Protein AF-A0A4Y2GUG0-F1 (afdb_monomer_lite)

Foldseek 3Di:
DDPPLQAPPAVVCPVCVVVQDPDAALVSVVCCVVPVVCVVCVPPDPVSLLRHAAEDEADHNCQDPSNQVVCCVRNNQRYDYDPGNHD

Sequence (87 aa):
MGAIDEVRYCQRLCDWSYLLPKRLNGQCYLILLEQVLPELLQDVPIAIRKRMWFQNDGAPAHFSNDVSNFLNSTFGPQWIGRGGPVP

InterPro domains:
  IPR036397 Ribonuclease H superfamily [G3DSA:3.30.420.10] (5-80)

pLDDT: mean 76.47, std 16.77, range [36.97, 92.81]

Radius of gyration: 12.91 Å; chains: 1; bounding box: 29×22×37 Å

Secondary structure (DSSP, 8-state):
--TTSSSTTGGGGGGGGGTS-SS--HHHHHHIIIIIHHHHTTTS-HHHHTTPPEE--S-GGGG-HHHHHHHHHHHTT-EESTTSSB-

Organism: Araneus ventricosus (NCBI:txid182803)

Structure (mmCIF, N/CA/C/O backbone):
data_AF-A0A4Y2GUG0-F1
#
_entry.id   AF-A0A4Y2GUG0-F1
#
loop_
_atom_site.group_PDB
_atom_site.id
_atom_site.type_symbol
_atom_site.label_atom_id
_atom_site.label_alt_id
_atom_site.label_comp_id
_atom_site.label_asym_id
_atom_site.label_entity_id
_atom_site.label_seq_id
_atom_site.pdbx_PDB_ins_code
_atom_site.Cartn_x
_atom_site.Cartn_y
_atom_site.Cartn_z
_atom_site.occupancy
_atom_site.B_iso_or_equiv
_atom_site.auth_seq_id
_atom_site.auth_comp_id
_atom_site.auth_asym_id
_atom_site.auth_atom_id
_atom_site.pdbx_PDB_model_num
ATOM 1 N N . MET A 1 1 ? -16.277 -13.804 18.176 1.00 41.16 1 MET A N 1
ATOM 2 C CA . MET A 1 1 ? -15.612 -12.520 17.878 1.00 41.16 1 MET A CA 1
ATOM 3 C C . MET A 1 1 ? -14.129 -12.682 18.156 1.00 41.16 1 MET A C 1
ATOM 5 O O . MET A 1 1 ? -13.684 -12.386 19.255 1.00 41.16 1 MET A O 1
ATOM 9 N N . GLY A 1 2 ? -13.406 -13.322 17.240 1.00 36.97 2 GLY A N 1
ATOM 10 C CA . GLY A 1 2 ? -12.017 -13.727 17.461 1.00 36.97 2 GLY A CA 1
ATOM 11 C C . GLY A 1 2 ? -11.052 -12.790 16.749 1.00 36.97 2 GLY A C 1
ATOM 12 O O . GLY A 1 2 ? -11.396 -12.239 15.711 1.00 36.97 2 GLY A O 1
ATOM 13 N N . ALA A 1 3 ? -9.840 -12.670 17.288 1.00 42.59 3 ALA A N 1
ATOM 14 C CA . ALA A 1 3 ? -8.681 -11.923 16.787 1.00 42.59 3 ALA A CA 1
ATOM 15 C C . ALA A 1 3 ? -8.139 -12.394 15.409 1.00 42.59 3 ALA A C 1
ATOM 17 O O . ALA A 1 3 ? -6.949 -12.312 15.129 1.00 42.59 3 ALA A O 1
ATOM 18 N N . ILE A 1 4 ? -9.012 -12.923 14.552 1.00 41.50 4 ILE A N 1
ATOM 19 C CA . ILE A 1 4 ? -8.728 -13.428 13.205 1.00 41.50 4 ILE A CA 1
ATOM 20 C C . ILE A 1 4 ? -9.234 -12.485 12.102 1.00 41.50 4 ILE A C 1
ATOM 22 O O . ILE A 1 4 ? -8.968 -12.741 10.928 1.00 41.50 4 ILE A O 1
ATOM 26 N N . ASP A 1 5 ? -9.893 -11.383 12.478 1.00 43.53 5 ASP A N 1
ATOM 27 C CA . 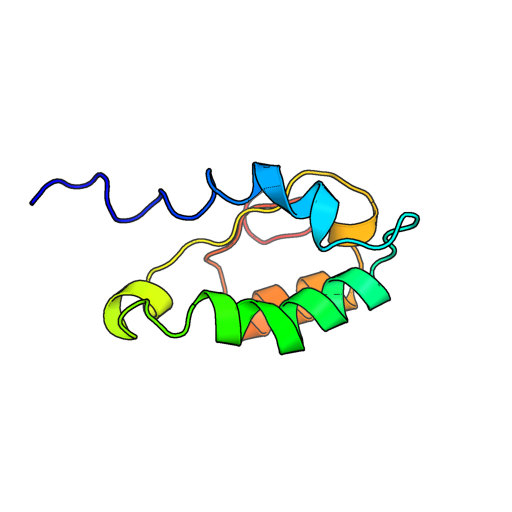ASP A 1 5 ? -10.481 -10.405 11.552 1.00 43.53 5 ASP A CA 1
ATOM 28 C C . ASP A 1 5 ? -9.554 -9.205 11.242 1.00 43.53 5 ASP A C 1
ATOM 30 O O . ASP A 1 5 ? -9.870 -8.401 10.371 1.00 43.53 5 ASP A O 1
ATOM 34 N N . GLU A 1 6 ? -8.389 -9.079 11.898 1.00 48.94 6 GLU A N 1
ATOM 35 C CA . GLU A 1 6 ? -7.500 -7.903 11.750 1.00 48.94 6 GLU A CA 1
ATOM 36 C C . GLU A 1 6 ? -6.394 -8.059 10.685 1.00 48.94 6 GLU A C 1
ATOM 38 O O . GLU A 1 6 ? -5.830 -7.065 10.236 1.00 48.94 6 GLU A O 1
ATOM 43 N N . VAL A 1 7 ? -6.103 -9.284 10.227 1.00 45.03 7 VAL A N 1
ATOM 44 C CA . VAL A 1 7 ? -4.987 -9.566 9.288 1.00 45.03 7 VAL A CA 1
ATOM 45 C C . VAL A 1 7 ? -5.469 -10.118 7.935 1.00 45.03 7 VAL A C 1
ATOM 47 O O . VAL A 1 7 ? -4.711 -10.217 6.972 1.00 45.03 7 VAL A O 1
ATOM 50 N N . ARG A 1 8 ? -6.747 -10.497 7.805 1.00 49.34 8 ARG A N 1
ATOM 51 C CA . ARG A 1 8 ? -7.160 -11.471 6.778 1.00 49.34 8 ARG A CA 1
ATOM 52 C C . ARG A 1 8 ? -7.902 -10.915 5.558 1.00 49.34 8 ARG A C 1
ATOM 54 O O . ARG A 1 8 ? -8.597 -11.677 4.891 1.00 49.34 8 ARG A O 1
ATOM 61 N N . TYR A 1 9 ? -7.725 -9.646 5.191 1.00 51.16 9 TYR A N 1
ATOM 62 C CA . TYR A 1 9 ? -8.136 -9.216 3.841 1.00 51.16 9 TYR A CA 1
ATOM 63 C C . TYR A 1 9 ? -7.049 -9.468 2.779 1.00 51.16 9 TYR A C 1
ATOM 65 O O . TYR A 1 9 ? -7.357 -9.570 1.595 1.00 51.16 9 TYR A O 1
ATOM 73 N N . CYS A 1 10 ? -5.798 -9.712 3.197 1.00 49.50 10 CYS A N 1
ATOM 74 C CA . CYS A 1 10 ? -4.670 -9.927 2.284 1.00 49.50 10 CYS A CA 1
ATOM 75 C C . CYS A 1 10 ? -4.648 -11.308 1.586 1.00 49.50 10 CYS A C 1
ATOM 77 O O . CYS A 1 10 ? -3.966 -11.482 0.582 1.00 49.50 10 CYS A O 1
ATOM 79 N N . GLN A 1 11 ? -5.409 -12.305 2.056 1.00 40.81 11 GLN A N 1
ATOM 80 C CA . GLN A 1 11 ? -5.438 -13.642 1.428 1.00 40.81 11 GLN A CA 1
ATOM 81 C C . GLN A 1 11 ? -6.476 -13.795 0.304 1.00 40.81 11 GLN A C 1
ATOM 83 O O . GLN A 1 11 ? -6.419 -14.774 -0.433 1.00 40.81 11 GLN A O 1
ATOM 88 N N . ARG A 1 12 ? -7.392 -12.832 0.114 1.00 43.25 12 ARG A N 1
ATOM 89 C CA . ARG A 1 12 ? -8.251 -12.768 -1.090 1.00 43.25 12 ARG A CA 1
ATOM 90 C C . ARG A 1 12 ? -7.640 -11.934 -2.218 1.00 43.25 12 ARG A C 1
ATOM 92 O O . ARG A 1 12 ? -8.303 -11.699 -3.220 1.00 43.25 12 ARG A O 1
ATOM 99 N N . LEU A 1 13 ? -6.380 -11.517 -2.078 1.00 49.50 13 LEU A N 1
ATOM 100 C CA . LEU A 1 13 ? -5.652 -10.794 -3.121 1.00 49.50 13 LEU A CA 1
ATOM 101 C C . LEU A 1 13 ? -5.018 -11.726 -4.170 1.00 49.50 13 LEU A C 1
ATOM 103 O O . LEU A 1 13 ? -4.566 -11.264 -5.209 1.00 49.50 13 LEU A O 1
ATOM 107 N N . CYS A 1 14 ? -5.018 -13.046 -3.955 1.00 43.66 14 CYS A N 1
ATOM 108 C CA . CYS A 1 14 ? -4.441 -14.005 -4.905 1.00 43.66 14 CYS A CA 1
ATOM 109 C C . CYS A 1 14 ? -5.235 -14.151 -6.222 1.00 43.66 14 CYS A C 1
ATOM 111 O O . CYS A 1 14 ? -4.709 -14.731 -7.167 1.00 43.66 14 CYS A O 1
ATOM 113 N N . ASP A 1 15 ? -6.451 -13.596 -6.316 1.00 43.47 15 ASP A N 1
ATOM 114 C CA . ASP A 1 15 ? -7.269 -13.604 -7.545 1.00 43.47 15 ASP A CA 1
ATOM 115 C C . ASP A 1 15 ? -7.096 -12.329 -8.407 1.00 43.47 15 ASP A C 1
ATOM 117 O O . ASP A 1 15 ? -7.748 -12.158 -9.437 1.00 43.47 15 ASP A O 1
ATOM 121 N N . TRP A 1 16 ? -6.159 -11.437 -8.042 1.00 55.16 16 TRP A N 1
ATOM 122 C CA . TRP A 1 16 ? -5.839 -10.197 -8.781 1.00 55.16 16 TRP A CA 1
ATOM 123 C C . TRP A 1 16 ? -5.358 -10.419 -10.219 1.00 55.16 16 TRP A C 1
ATOM 125 O O . TRP A 1 16 ? -5.292 -9.471 -11.002 1.00 55.16 16 TRP A O 1
ATOM 135 N N . SER A 1 17 ? -5.048 -11.662 -10.589 1.00 51.62 17 SER A N 1
ATOM 136 C CA . SER A 1 17 ? -4.614 -12.023 -11.941 1.00 51.62 17 SER A CA 1
ATOM 137 C C . SER A 1 17 ? -5.637 -11.628 -13.018 1.00 51.62 17 SER A C 1
ATOM 139 O O . SER A 1 17 ? -5.242 -11.403 -14.158 1.00 51.62 17 SER A O 1
ATOM 141 N N . TYR A 1 18 ? -6.925 -11.487 -12.669 1.00 50.38 18 TYR A N 1
ATOM 142 C CA . TYR A 1 18 ? -7.977 -11.042 -13.594 1.00 50.38 18 TYR A CA 1
ATOM 143 C C . TYR A 1 18 ? -8.137 -9.514 -13.693 1.00 50.38 18 TYR A C 1
ATOM 145 O O . TYR A 1 18 ? -8.660 -9.031 -14.695 1.00 50.38 18 TYR A O 1
ATOM 153 N N . LEU A 1 19 ? -7.693 -8.751 -12.686 1.00 58.62 19 LEU A N 1
ATOM 154 C CA . LEU A 1 19 ? -7.800 -7.282 -12.654 1.00 58.62 19 LEU A CA 1
ATOM 155 C C . LEU A 1 19 ? -6.552 -6.581 -13.202 1.00 58.62 19 LEU A C 1
ATOM 157 O O . LEU A 1 19 ? -6.610 -5.415 -13.592 1.00 58.62 19 LEU A O 1
ATOM 161 N N . LEU A 1 20 ? -5.413 -7.273 -13.224 1.00 66.25 20 LEU A N 1
ATOM 162 C CA . LEU A 1 20 ? -4.140 -6.685 -13.615 1.00 66.25 20 LEU A CA 1
ATOM 163 C C . LEU A 1 20 ? -3.904 -6.811 -15.129 1.00 66.25 20 LEU A C 1
ATOM 165 O O . LEU A 1 20 ? -4.145 -7.866 -15.720 1.00 66.25 20 LEU A O 1
ATOM 169 N N . PRO A 1 21 ? -3.369 -5.767 -15.787 1.00 66.62 21 PRO A N 1
ATOM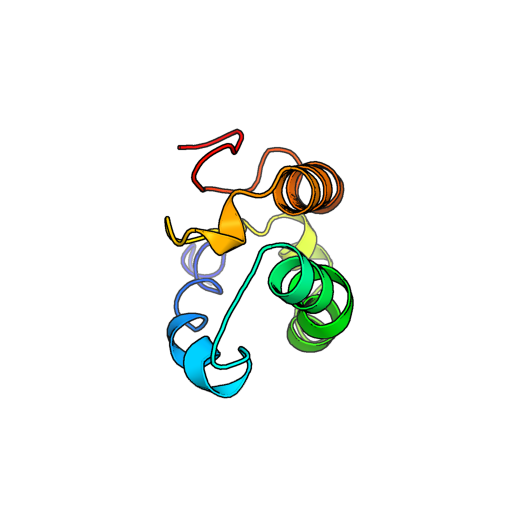 170 C CA . PRO A 1 21 ? -2.938 -5.882 -17.171 1.00 66.62 21 PRO A CA 1
ATOM 171 C C . PRO A 1 21 ? -1.827 -6.932 -1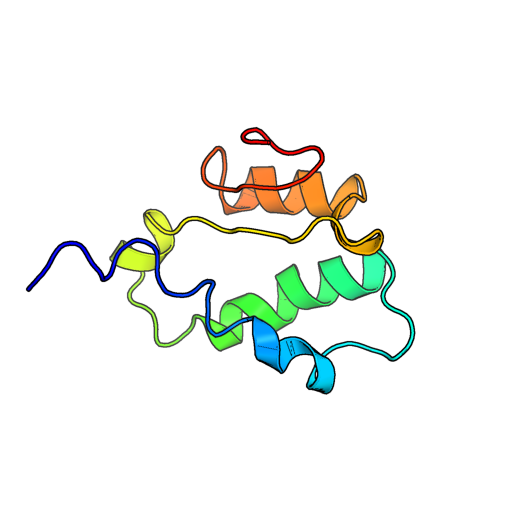7.301 1.00 66.62 21 PRO A C 1
ATOM 173 O O . PRO A 1 21 ? -0.969 -7.069 -16.429 1.00 66.62 21 PRO A O 1
ATOM 176 N N . LYS A 1 22 ? -1.770 -7.607 -18.459 1.00 67.25 22 LYS A N 1
ATOM 177 C CA . LYS A 1 22 ? -0.763 -8.642 -18.790 1.00 67.25 22 LYS A CA 1
ATOM 178 C C . LYS A 1 22 ? 0.691 -8.189 -18.573 1.00 67.25 22 LYS A C 1
ATOM 180 O O . LYS A 1 22 ? 1.588 -9.017 -18.441 1.00 67.25 22 LYS A O 1
ATOM 185 N N . ARG A 1 23 ? 0.937 -6.876 -18.571 1.00 72.56 23 ARG A N 1
ATOM 186 C CA . ARG A 1 23 ? 2.200 -6.260 -18.160 1.00 72.56 23 ARG A CA 1
ATOM 187 C C . ARG A 1 23 ? 1.919 -5.236 -17.073 1.00 72.56 23 ARG A C 1
ATOM 189 O O . ARG A 1 23 ? 1.548 -4.104 -17.371 1.00 72.56 23 ARG A O 1
ATOM 196 N N . LEU A 1 24 ? 2.114 -5.648 -15.829 1.00 78.75 24 LEU A N 1
ATOM 197 C CA . LEU A 1 24 ? 2.024 -4.753 -14.691 1.00 78.75 24 LEU A CA 1
ATOM 198 C C . LEU A 1 24 ? 3.326 -3.954 -14.561 1.00 78.75 24 LEU A C 1
ATOM 200 O O . LEU A 1 24 ? 4.413 -4.523 -14.477 1.00 78.75 24 LEU A O 1
ATOM 204 N N . ASN A 1 25 ? 3.209 -2.631 -14.552 1.00 84.38 25 ASN A N 1
ATOM 205 C CA . ASN A 1 25 ? 4.276 -1.714 -14.162 1.00 84.38 25 ASN A CA 1
ATOM 206 C C . ASN A 1 25 ? 3.802 -0.882 -12.961 1.00 84.38 25 ASN A C 1
ATOM 208 O O . ASN A 1 25 ? 2.618 -0.913 -12.618 1.00 84.38 25 ASN A O 1
ATOM 212 N N . GLY A 1 26 ? 4.714 -0.140 -12.331 1.00 85.12 26 GLY A N 1
ATOM 213 C CA . GLY A 1 26 ? 4.386 0.641 -11.134 1.00 85.12 26 GLY A CA 1
ATOM 214 C C . GLY A 1 26 ? 3.266 1.661 -11.340 1.00 85.12 26 GLY A C 1
ATOM 215 O O . GLY A 1 26 ? 2.450 1.839 -10.447 1.00 85.12 26 GLY A O 1
ATOM 216 N N . GLN A 1 27 ? 3.151 2.260 -12.530 1.00 87.56 27 GLN A N 1
ATOM 217 C CA . GLN A 1 27 ? 2.083 3.219 -12.825 1.00 87.56 27 GLN A CA 1
ATOM 218 C C . GLN A 1 27 ? 0.710 2.544 -12.898 1.00 87.56 27 GLN A C 1
ATOM 220 O O . GLN A 1 27 ? -0.256 3.033 -12.320 1.00 87.56 27 GLN A O 1
ATOM 225 N N . CYS A 1 28 ? 0.611 1.409 -13.596 1.00 85.38 28 CYS A N 1
ATOM 226 C CA . CYS A 1 28 ? -0.627 0.634 -13.652 1.00 85.38 28 CYS A CA 1
ATOM 227 C C . CYS A 1 28 ? -1.025 0.130 -12.262 1.00 85.38 28 CYS A C 1
ATOM 229 O O . CYS A 1 28 ? -2.208 0.109 -11.934 1.00 85.38 28 CYS A O 1
ATOM 231 N N . TYR A 1 29 ? -0.039 -0.250 -11.446 1.00 87.38 29 TYR A N 1
ATOM 232 C CA . TYR A 1 29 ? -0.286 -0.658 -10.072 1.00 87.38 29 TYR A CA 1
ATOM 233 C C . TYR A 1 29 ? -0.792 0.503 -9.210 1.00 87.38 29 TYR A C 1
ATOM 235 O O . TYR A 1 29 ? -1.778 0.345 -8.500 1.00 87.38 29 TYR A O 1
ATOM 243 N N . LEU A 1 30 ? -0.193 1.689 -9.337 1.00 89.75 30 LEU A N 1
ATOM 244 C CA . LEU A 1 30 ? -0.640 2.884 -8.625 1.00 89.75 30 LEU A CA 1
ATOM 245 C C . LEU A 1 30 ? -2.087 3.258 -8.971 1.00 89.75 30 LEU A C 1
ATOM 247 O O . LEU A 1 30 ? -2.881 3.490 -8.068 1.00 89.75 30 LEU A O 1
ATOM 251 N N . ILE A 1 31 ? -2.458 3.233 -10.256 1.00 89.06 31 ILE A N 1
ATOM 252 C CA . ILE A 1 31 ? -3.843 3.489 -10.690 1.00 89.06 31 ILE A CA 1
ATOM 253 C C . ILE A 1 31 ? -4.810 2.507 -10.021 1.00 89.06 31 ILE A C 1
ATOM 255 O O . ILE A 1 31 ? -5.879 2.906 -9.564 1.00 89.06 31 ILE A O 1
ATOM 259 N N . LEU A 1 32 ? -4.433 1.229 -9.921 1.00 86.19 32 LEU A N 1
ATOM 260 C CA . LEU A 1 32 ? -5.245 0.237 -9.224 1.00 86.19 32 LEU A CA 1
ATOM 261 C C . LEU A 1 32 ? -5.410 0.582 -7.736 1.00 86.19 32 LEU A C 1
ATOM 263 O O . LEU A 1 32 ? -6.520 0.491 -7.211 1.00 86.19 32 LEU A O 1
ATOM 267 N N . LEU A 1 33 ? -4.333 0.990 -7.062 1.00 89.06 33 LEU A N 1
ATOM 268 C CA . LEU A 1 33 ? -4.372 1.372 -5.649 1.00 89.06 33 LEU A CA 1
ATOM 269 C C . LEU A 1 33 ? -5.208 2.635 -5.400 1.00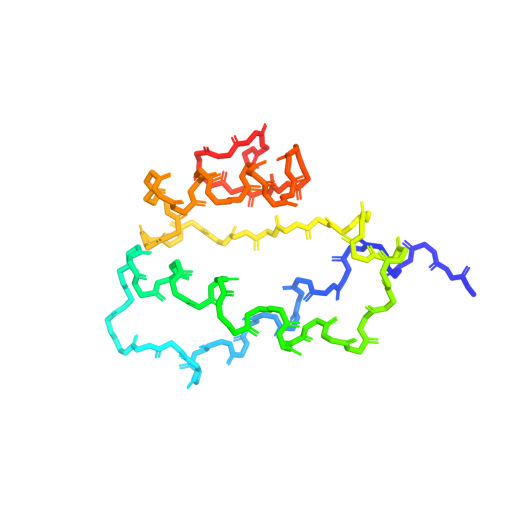 89.06 33 LEU A C 1
ATOM 271 O O . LEU A 1 33 ? -5.914 2.713 -4.400 1.00 89.06 33 LEU A O 1
ATOM 275 N N . GLU A 1 34 ? -5.145 3.613 -6.299 1.00 90.50 34 GLU A N 1
ATOM 276 C CA . GLU A 1 34 ? -5.846 4.889 -6.146 1.00 90.50 34 GLU A CA 1
ATOM 277 C C . GLU A 1 34 ? -7.326 4.801 -6.519 1.00 90.50 34 GLU A C 1
ATOM 279 O O . GLU A 1 34 ? -8.159 5.429 -5.867 1.00 90.50 34 GLU A O 1
ATOM 284 N N . GLN A 1 35 ? -7.660 4.044 -7.567 1.00 87.69 35 GLN A N 1
ATOM 285 C CA . GLN A 1 35 ? -8.993 4.089 -8.176 1.00 87.69 35 GLN A CA 1
ATOM 286 C C . GLN A 1 35 ? -9.836 2.860 -7.851 1.00 87.69 35 GLN A C 1
ATOM 288 O O . GLN A 1 35 ? -11.030 2.989 -7.617 1.00 87.69 35 GLN A O 1
ATOM 293 N N . VAL A 1 36 ? -9.229 1.673 -7.792 1.00 85.94 36 VAL A N 1
ATOM 294 C CA . VAL A 1 36 ? -9.976 0.410 -7.657 1.00 85.94 36 VAL A CA 1
ATOM 295 C C . VAL A 1 36 ? -10.018 -0.060 -6.205 1.00 85.94 36 VAL A C 1
ATOM 297 O O . VAL A 1 36 ? -11.053 -0.516 -5.720 1.00 85.94 36 VAL A O 1
ATOM 300 N N . LEU A 1 37 ? -8.911 0.070 -5.468 1.00 86.56 37 LEU A N 1
ATOM 301 C CA . LEU A 1 37 ? -8.844 -0.365 -4.071 1.00 86.56 37 LEU A CA 1
ATOM 302 C C . LEU A 1 37 ? -9.906 0.299 -3.166 1.00 86.56 37 LEU A C 1
ATOM 304 O O . LEU A 1 37 ? -10.484 -0.418 -2.346 1.00 86.56 37 LEU A O 1
ATOM 308 N N . PRO A 1 38 ? -10.230 1.605 -3.286 1.00 86.81 38 PRO A N 1
ATOM 309 C CA . PRO A 1 38 ? -11.288 2.209 -2.474 1.00 86.81 38 PRO A CA 1
ATOM 310 C C . PRO A 1 38 ? -12.667 1.583 -2.707 1.00 86.81 38 PRO A C 1
ATOM 312 O O . PRO A 1 38 ? -13.412 1.405 -1.742 1.00 86.81 38 PRO A O 1
ATOM 315 N N . GLU A 1 39 ? -12.984 1.216 -3.952 1.00 86.50 39 GLU A N 1
ATOM 316 C CA . GLU A 1 39 ? -14.240 0.550 -4.319 1.00 86.50 39 GLU A CA 1
ATOM 317 C C . GLU A 1 39 ? -14.303 -0.858 -3.720 1.00 86.50 39 GLU A C 1
ATOM 319 O O . GLU A 1 39 ? -15.302 -1.238 -3.114 1.00 86.50 39 GLU A O 1
ATOM 324 N N . LEU A 1 40 ? -13.201 -1.610 -3.784 1.00 83.31 40 LEU A N 1
ATOM 325 C CA . LEU A 1 40 ? -13.111 -2.953 -3.196 1.00 83.31 40 LEU A CA 1
ATOM 326 C C . LEU A 1 40 ? -13.250 -2.956 -1.669 1.00 83.31 40 LEU A C 1
ATOM 328 O O . LEU A 1 40 ? -13.638 -3.964 -1.077 1.00 83.31 40 LEU A O 1
ATOM 332 N N . LEU A 1 41 ? -12.928 -1.835 -1.024 1.00 84.12 41 LEU A N 1
ATOM 333 C CA . LEU A 1 41 ? -13.025 -1.665 0.421 1.00 84.12 41 LEU A CA 1
ATOM 334 C C . LEU A 1 41 ? -14.284 -0.896 0.854 1.00 84.12 41 LEU A C 1
ATOM 336 O O . LEU A 1 41 ? -14.395 -0.553 2.035 1.00 84.12 41 LEU A O 1
ATOM 340 N N . GLN A 1 42 ? -15.224 -0.613 -0.057 1.00 87.06 42 GLN A N 1
ATOM 341 C CA . GLN A 1 42 ? -16.410 0.198 0.247 1.00 87.06 42 GLN A CA 1
ATOM 342 C C . GLN A 1 42 ? -17.275 -0.421 1.355 1.00 87.06 42 GLN A C 1
ATOM 344 O O . GLN A 1 42 ? -17.730 0.291 2.251 1.00 87.06 42 GLN A O 1
ATOM 349 N N . ASP A 1 43 ? -17.404 -1.750 1.346 1.00 86.19 43 ASP A N 1
ATOM 350 C CA . ASP A 1 43 ? -18.207 -2.511 2.308 1.00 86.19 43 ASP A CA 1
ATOM 351 C C . ASP A 1 43 ? -17.457 -2.784 3.620 1.00 86.19 43 ASP A C 1
ATOM 353 O O . ASP A 1 43 ? -18.026 -3.307 4.579 1.00 86.19 43 ASP A O 1
ATOM 357 N N . VAL A 1 44 ? -16.173 -2.410 3.697 1.00 82.00 44 VAL A N 1
ATOM 358 C CA . VAL A 1 44 ? -15.373 -2.543 4.915 1.00 82.00 44 VAL A CA 1
ATOM 359 C C . VAL A 1 44 ? -15.613 -1.319 5.810 1.00 82.00 44 VAL A C 1
ATOM 361 O O . VAL A 1 44 ? -15.310 -0.180 5.416 1.00 82.00 44 VAL A O 1
ATOM 364 N N . PRO A 1 45 ? -16.098 -1.512 7.055 1.00 88.88 45 PRO A N 1
ATOM 365 C CA . PRO A 1 45 ? -16.291 -0.422 8.002 1.00 88.88 45 PRO A CA 1
ATOM 366 C C . PRO A 1 45 ? -15.037 0.443 8.162 1.00 88.88 45 PRO A C 1
ATOM 368 O O . PRO A 1 45 ? -13.922 -0.062 8.299 1.00 88.88 45 PRO A O 1
ATOM 371 N N . ILE A 1 46 ? -15.217 1.765 8.216 1.00 86.00 46 ILE A N 1
ATOM 372 C CA . ILE A 1 46 ? -14.109 2.735 8.316 1.00 86.00 46 ILE A CA 1
ATOM 373 C C . ILE A 1 46 ? -13.206 2.444 9.524 1.00 86.00 46 ILE A C 1
ATOM 375 O O . ILE A 1 46 ? -11.987 2.581 9.436 1.00 86.00 46 ILE A O 1
ATOM 379 N N . ALA A 1 47 ? -13.789 2.023 10.650 1.00 87.62 47 ALA A N 1
ATOM 380 C CA . ALA A 1 47 ? -13.033 1.675 11.852 1.00 87.62 47 ALA A CA 1
ATOM 381 C C . ALA A 1 47 ? -12.054 0.509 11.627 1.00 87.62 47 ALA A C 1
ATOM 383 O O . ALA A 1 47 ? -10.982 0.507 12.228 1.00 87.62 47 ALA A O 1
ATOM 384 N N . ILE A 1 48 ? -12.405 -0.436 10.748 1.00 84.38 48 ILE A N 1
ATOM 385 C CA . ILE A 1 48 ? -11.548 -1.561 10.358 1.00 84.38 48 ILE A CA 1
ATOM 386 C C . ILE A 1 48 ? -10.494 -1.080 9.358 1.00 84.38 48 ILE A C 1
ATOM 388 O O . ILE A 1 48 ? -9.311 -1.328 9.567 1.00 84.38 48 ILE A O 1
ATOM 392 N N . ARG A 1 49 ? -10.885 -0.301 8.338 1.00 84.25 49 ARG A N 1
ATOM 393 C CA . ARG A 1 49 ? -9.945 0.258 7.345 1.00 84.25 49 ARG A CA 1
ATOM 394 C C . ARG A 1 49 ? -8.801 1.050 7.981 1.00 84.25 49 ARG A C 1
ATOM 396 O O . ARG A 1 49 ? -7.665 0.923 7.553 1.00 84.25 49 ARG A O 1
ATOM 403 N N . LYS A 1 50 ? -9.086 1.820 9.037 1.00 84.44 50 LYS A N 1
ATOM 404 C CA . LYS A 1 50 ? -8.084 2.613 9.778 1.00 84.44 50 LYS A CA 1
ATOM 405 C C . LYS A 1 50 ? -7.061 1.789 10.572 1.00 84.44 50 LYS A C 1
ATOM 407 O O . LYS A 1 50 ? -6.106 2.366 11.080 1.00 84.44 50 LYS A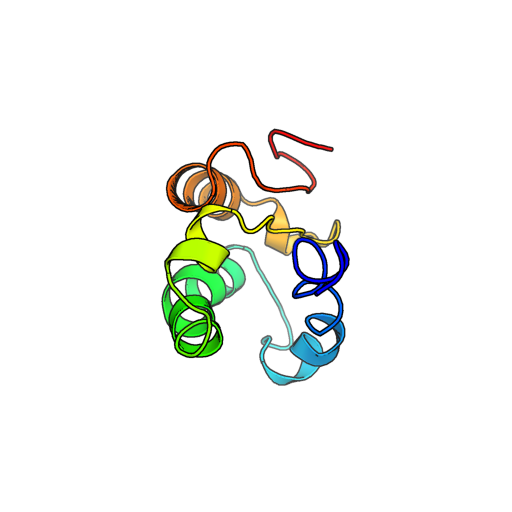 O 1
ATOM 412 N N . ARG A 1 51 ? -7.298 0.490 10.762 1.00 85.19 51 ARG A N 1
ATOM 413 C CA . ARG A 1 51 ? -6.406 -0.430 11.492 1.00 85.19 51 ARG A CA 1
ATOM 414 C C . ARG A 1 51 ? -5.846 -1.525 10.586 1.00 85.19 51 ARG A C 1
ATOM 416 O O . ARG A 1 51 ? -5.202 -2.451 11.069 1.00 85.19 51 ARG A O 1
ATOM 423 N N . MET A 1 52 ? -6.171 -1.461 9.299 1.00 84.25 52 MET A N 1
ATOM 424 C CA . MET A 1 52 ? -5.855 -2.501 8.341 1.00 84.25 52 MET A CA 1
ATOM 425 C C . MET A 1 52 ? -4.390 -2.411 7.932 1.00 84.25 52 MET A C 1
ATOM 427 O O . MET A 1 52 ? -3.879 -1.329 7.659 1.00 84.25 52 MET A O 1
ATOM 431 N N . TRP A 1 53 ? -3.756 -3.573 7.822 1.00 86.62 53 TRP A N 1
ATOM 432 C CA . TRP A 1 53 ? -2.428 -3.699 7.245 1.00 86.62 53 TRP A CA 1
ATOM 433 C C . TRP A 1 53 ? -2.515 -4.024 5.759 1.00 86.62 53 TRP A C 1
ATOM 435 O O . TRP A 1 53 ? -3.286 -4.897 5.352 1.00 86.62 53 TRP A O 1
ATOM 445 N N . PHE A 1 54 ? -1.705 -3.341 4.956 1.00 86.12 54 PHE A N 1
ATOM 446 C CA . PHE A 1 54 ? -1.571 -3.620 3.530 1.00 86.12 54 PHE A CA 1
ATOM 447 C C . PHE A 1 54 ? -0.304 -4.441 3.271 1.00 86.12 54 PHE A C 1
ATOM 449 O O . PHE A 1 54 ? 0.766 -4.074 3.738 1.00 86.12 54 PHE A O 1
ATOM 456 N N . GLN A 1 55 ? -0.378 -5.551 2.542 1.00 85.19 55 GLN A N 1
ATOM 457 C CA . GLN A 1 55 ? 0.802 -6.372 2.258 1.00 85.19 55 GLN A CA 1
ATOM 458 C C . GLN A 1 55 ? 0.922 -6.621 0.755 1.00 85.19 55 GLN A C 1
ATOM 460 O O . GLN A 1 55 ? 0.004 -7.137 0.123 1.00 85.19 55 GLN A O 1
ATOM 465 N N . ASN A 1 56 ? 2.080 -6.257 0.203 1.00 80.56 56 ASN A N 1
ATOM 466 C CA . ASN A 1 56 ? 2.462 -6.533 -1.177 1.00 80.56 56 ASN A CA 1
ATOM 467 C C . ASN A 1 56 ? 3.376 -7.754 -1.247 1.00 80.56 56 ASN A C 1
ATOM 469 O O . ASN A 1 56 ? 4.158 -8.014 -0.331 1.00 80.56 56 ASN A O 1
ATOM 473 N N . ASP A 1 57 ? 3.338 -8.464 -2.372 1.00 75.81 57 ASP A N 1
ATOM 474 C CA . ASP A 1 57 ? 4.413 -9.389 -2.716 1.00 75.81 57 ASP A CA 1
ATOM 475 C C . ASP A 1 57 ? 5.633 -8.627 -3.281 1.00 75.81 57 ASP A C 1
ATOM 477 O O . ASP A 1 57 ? 5.598 -7.419 -3.533 1.00 75.81 57 ASP A O 1
ATOM 481 N N . GLY A 1 58 ? 6.744 -9.332 -3.485 1.00 73.12 58 GLY A N 1
ATOM 482 C CA . GLY A 1 58 ? 7.981 -8.745 -4.006 1.00 73.12 58 GLY A CA 1
ATOM 483 C C . GLY A 1 58 ? 7.986 -8.448 -5.513 1.00 73.12 58 GLY A C 1
ATOM 484 O O . GLY A 1 58 ? 9.077 -8.269 -6.065 1.00 73.12 58 GLY A O 1
ATOM 485 N N . ALA A 1 59 ? 6.835 -8.451 -6.202 1.00 82.06 59 ALA A N 1
ATOM 486 C CA . ALA A 1 59 ? 6.781 -8.272 -7.649 1.00 82.06 59 ALA A CA 1
ATOM 487 C C . ALA A 1 59 ? 7.306 -6.893 -8.084 1.00 82.06 59 ALA A C 1
ATOM 489 O O . ALA A 1 59 ? 7.113 -5.895 -7.381 1.00 82.06 59 ALA A O 1
ATOM 490 N N . PRO A 1 60 ? 7.933 -6.784 -9.274 1.00 80.50 60 PRO A N 1
ATOM 491 C CA . PRO A 1 60 ? 8.618 -5.552 -9.621 1.00 80.50 60 PRO A CA 1
ATOM 492 C C . PRO A 1 60 ? 7.774 -4.282 -9.719 1.00 80.50 60 PRO A C 1
ATOM 494 O O . PRO A 1 60 ? 8.266 -3.180 -9.499 1.00 80.50 60 PRO A O 1
ATOM 497 N N . ALA A 1 61 ? 6.492 -4.424 -10.036 1.00 81.19 61 ALA A N 1
ATOM 498 C CA . ALA A 1 61 ? 5.588 -3.288 -10.113 1.00 81.19 61 ALA A CA 1
ATOM 499 C C . ALA A 1 61 ? 5.274 -2.666 -8.744 1.00 81.19 61 ALA A C 1
ATOM 501 O O . ALA A 1 61 ? 4.903 -1.500 -8.685 1.00 81.19 61 ALA A O 1
ATOM 502 N N . HIS A 1 62 ? 5.434 -3.416 -7.652 1.00 83.44 62 HIS A N 1
ATOM 503 C CA . HIS A 1 62 ? 5.041 -2.969 -6.317 1.00 83.44 62 HIS A CA 1
ATOM 504 C C . HIS A 1 62 ? 6.104 -2.100 -5.632 1.00 83.44 62 HIS A C 1
ATOM 506 O O . HIS A 1 62 ? 5.816 -1.509 -4.598 1.00 83.44 62 HIS A O 1
ATOM 512 N N . PHE A 1 63 ? 7.319 -2.008 -6.190 1.00 79.50 63 PHE A N 1
ATOM 513 C CA . PHE A 1 63 ? 8.439 -1.293 -5.565 1.00 79.50 63 PHE A CA 1
ATOM 514 C C . PHE A 1 63 ? 8.717 0.103 -6.141 1.00 79.50 63 PHE A C 1
ATOM 516 O O . PHE A 1 63 ? 9.739 0.700 -5.800 1.00 79.50 63 PHE A O 1
ATOM 523 N N . SER A 1 64 ? 7.875 0.636 -7.035 1.00 87.94 64 SER A N 1
ATOM 524 C CA . SER A 1 64 ? 8.117 1.983 -7.569 1.00 87.94 64 SER A CA 1
ATOM 525 C C . SER A 1 64 ? 8.004 3.047 -6.472 1.00 87.94 64 SER A C 1
ATOM 527 O O . SER A 1 64 ? 7.243 2.901 -5.516 1.00 87.94 64 SER A O 1
ATOM 529 N N . ASN A 1 65 ? 8.748 4.148 -6.625 1.00 90.31 65 ASN A N 1
ATOM 530 C CA . ASN A 1 65 ? 8.727 5.246 -5.655 1.00 90.31 65 ASN A CA 1
ATOM 531 C C . ASN A 1 65 ? 7.315 5.808 -5.455 1.00 90.31 65 ASN A C 1
ATOM 533 O O . ASN A 1 65 ? 6.923 6.075 -4.324 1.00 90.31 65 ASN A O 1
ATOM 537 N N . ASP A 1 66 ? 6.542 5.943 -6.534 1.00 91.12 66 ASP A N 1
ATOM 538 C CA . ASP A 1 66 ? 5.186 6.491 -6.463 1.00 91.12 66 ASP A CA 1
ATOM 539 C C . ASP A 1 66 ? 4.237 5.566 -5.691 1.00 91.12 66 ASP A C 1
ATOM 541 O O . ASP A 1 66 ? 3.449 6.035 -4.874 1.00 91.12 66 ASP A O 1
ATOM 545 N N . VAL A 1 67 ? 4.378 4.246 -5.864 1.00 89.81 67 VAL A N 1
ATOM 546 C CA . VAL A 1 67 ? 3.622 3.247 -5.095 1.00 89.81 67 VAL A CA 1
ATOM 547 C C . VAL A 1 67 ? 3.997 3.326 -3.617 1.00 89.81 67 VAL A C 1
ATOM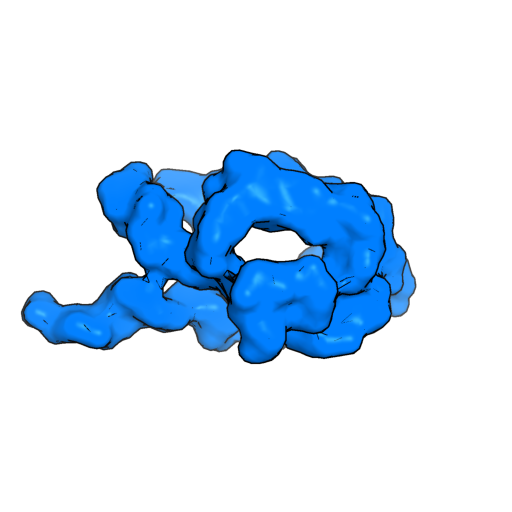 549 O O . VAL A 1 67 ? 3.113 3.422 -2.769 1.00 89.81 67 VAL A O 1
ATOM 552 N N . SER A 1 68 ? 5.289 3.361 -3.288 1.00 90.69 68 SER A N 1
ATOM 553 C CA . SER A 1 68 ? 5.745 3.494 -1.899 1.00 90.69 68 SER A CA 1
ATOM 554 C C . SER A 1 68 ? 5.263 4.797 -1.251 1.00 90.69 68 SER A C 1
ATOM 556 O O . SER A 1 68 ? 4.813 4.786 -0.105 1.00 90.69 68 SER A O 1
ATOM 558 N N . ASN A 1 69 ? 5.300 5.917 -1.978 1.00 92.81 69 ASN A N 1
ATOM 559 C CA . ASN A 1 69 ? 4.798 7.208 -1.504 1.00 92.81 69 ASN A CA 1
ATOM 560 C C . ASN A 1 69 ? 3.293 7.161 -1.228 1.00 92.81 69 ASN A C 1
ATOM 562 O O . ASN A 1 69 ? 2.847 7.620 -0.174 1.00 92.81 69 ASN A O 1
ATOM 566 N N . PHE A 1 70 ? 2.520 6.560 -2.133 1.00 92.38 70 PHE A N 1
ATOM 567 C CA . PHE A 1 70 ? 1.089 6.361 -1.943 1.00 92.38 70 PHE A CA 1
ATOM 568 C C . PHE A 1 70 ? 0.795 5.509 -0.703 1.00 92.38 70 PHE A C 1
ATOM 570 O O . PHE A 1 70 ? -0.044 5.881 0.119 1.00 92.38 70 PHE A O 1
ATOM 577 N N . LEU A 1 71 ? 1.503 4.389 -0.530 1.00 91.06 71 LEU A N 1
ATOM 578 C CA . LEU A 1 71 ? 1.296 3.488 0.605 1.00 91.06 71 LEU A CA 1
ATOM 579 C C . LEU A 1 71 ? 1.667 4.152 1.933 1.00 91.06 71 LEU A C 1
ATOM 581 O O . LEU A 1 71 ? 0.907 4.053 2.894 1.00 91.06 71 LEU A O 1
ATOM 585 N N . ASN A 1 72 ? 2.763 4.910 1.971 1.00 91.75 72 ASN A N 1
ATOM 586 C CA . ASN A 1 72 ? 3.132 5.715 3.135 1.00 91.75 72 ASN A CA 1
ATOM 587 C C . ASN A 1 72 ? 2.078 6.784 3.454 1.00 91.75 72 ASN A C 1
ATOM 589 O O . ASN A 1 72 ? 1.741 6.981 4.619 1.00 91.75 72 ASN A O 1
ATOM 593 N N . SER A 1 73 ? 1.523 7.454 2.441 1.00 92.06 73 SER A N 1
ATOM 594 C CA . SER A 1 73 ? 0.475 8.463 2.641 1.00 92.06 73 SER A CA 1
ATOM 595 C C . SER A 1 73 ? -0.855 7.857 3.100 1.00 92.06 73 SER A C 1
ATOM 597 O O . SER A 1 73 ? -1.596 8.498 3.842 1.00 92.06 73 SER A O 1
ATOM 599 N N . THR A 1 74 ? -1.181 6.649 2.639 1.00 89.50 74 THR A N 1
ATOM 600 C CA . THR A 1 74 ? -2.508 6.042 2.829 1.00 89.50 74 THR A CA 1
ATOM 601 C C . THR A 1 74 ? -2.568 5.137 4.057 1.00 89.50 74 THR A C 1
ATOM 603 O O . THR A 1 74 ? -3.544 5.173 4.804 1.00 89.50 74 THR A O 1
ATOM 606 N N . PHE A 1 75 ? -1.520 4.346 4.289 1.00 87.50 75 PHE A N 1
ATOM 607 C CA . PHE A 1 75 ? -1.447 3.341 5.354 1.00 87.50 75 PHE A CA 1
ATOM 608 C C . PHE A 1 75 ? -0.383 3.671 6.413 1.00 87.50 75 PHE A C 1
ATOM 610 O O . PHE A 1 75 ? -0.315 3.012 7.452 1.00 87.50 75 PHE A O 1
ATOM 617 N N . GLY A 1 76 ? 0.448 4.698 6.200 1.00 88.62 76 GLY A N 1
ATOM 618 C CA . GLY A 1 76 ? 1.494 5.080 7.148 1.00 88.62 76 GLY A CA 1
ATOM 619 C C . GLY A 1 76 ? 2.463 3.918 7.406 1.00 88.62 76 GLY A C 1
ATOM 620 O O . GLY A 1 76 ? 2.978 3.342 6.452 1.00 88.62 76 GLY A O 1
ATOM 621 N N . PRO A 1 77 ? 2.717 3.536 8.672 1.00 88.56 77 PRO A N 1
ATOM 622 C CA . PRO A 1 77 ? 3.575 2.396 8.994 1.00 88.56 77 PRO A CA 1
ATOM 623 C C . PRO A 1 77 ? 2.890 1.029 8.800 1.00 88.56 77 PRO A C 1
ATOM 625 O O . PRO A 1 77 ? 3.536 0.003 8.994 1.00 88.56 77 PRO A O 1
ATOM 628 N N . GLN A 1 78 ? 1.595 0.988 8.465 1.00 89.00 78 GLN A N 1
ATOM 629 C CA . GLN A 1 78 ? 0.783 -0.236 8.430 1.00 89.00 78 GLN A CA 1
ATOM 630 C C . GLN A 1 78 ? 0.812 -0.904 7.050 1.00 89.00 78 GLN A C 1
ATOM 632 O O . GLN A 1 78 ? -0.226 -1.278 6.500 1.00 89.00 78 GLN A O 1
ATOM 637 N N . TRP A 1 79 ? 2.001 -1.056 6.466 1.00 89.25 79 TRP A N 1
ATOM 638 C CA . TRP A 1 79 ? 2.157 -1.865 5.265 1.00 89.25 79 TRP A CA 1
ATOM 639 C C . TRP A 1 79 ? 3.481 -2.625 5.208 1.00 89.25 79 TRP A C 1
ATOM 641 O O . TRP A 1 79 ? 4.496 -2.185 5.746 1.00 89.25 79 TRP A O 1
ATOM 651 N N . ILE A 1 80 ? 3.435 -3.790 4.565 1.00 87.25 80 ILE A N 1
ATOM 652 C CA . ILE A 1 80 ? 4.528 -4.755 4.455 1.00 87.25 80 ILE A CA 1
ATOM 653 C C . ILE A 1 80 ? 4.894 -4.902 2.982 1.00 87.25 80 ILE A C 1
ATOM 655 O O . ILE A 1 80 ? 4.022 -5.107 2.130 1.00 87.25 80 ILE A O 1
ATOM 659 N N . GLY A 1 81 ? 6.183 -4.815 2.674 1.00 86.00 81 GLY A N 1
ATOM 660 C CA . GLY A 1 81 ? 6.674 -5.048 1.326 1.00 86.00 81 GLY A CA 1
ATOM 661 C C . GLY A 1 81 ? 8.052 -4.458 1.072 1.00 86.00 81 GLY A C 1
ATOM 662 O O . GLY A 1 81 ? 8.599 -3.666 1.842 1.00 86.00 81 GLY A O 1
ATOM 663 N N . ARG A 1 82 ? 8.619 -4.821 -0.078 1.00 83.38 82 ARG A N 1
ATOM 664 C CA . ARG A 1 82 ? 9.946 -4.360 -0.484 1.00 83.38 82 ARG A CA 1
ATOM 665 C C . ARG A 1 82 ? 9.966 -2.837 -0.662 1.00 83.38 82 ARG A C 1
ATOM 667 O O . ARG A 1 82 ? 9.278 -2.312 -1.529 1.00 83.38 82 ARG A O 1
ATOM 674 N N . GLY A 1 83 ? 10.816 -2.154 0.107 1.00 80.19 83 GLY A N 1
ATOM 675 C CA . GLY A 1 83 ? 10.922 -0.688 0.100 1.00 80.19 83 GLY A CA 1
ATOM 676 C C . GLY A 1 83 ? 9.977 0.014 1.079 1.00 80.19 83 GLY A C 1
ATOM 677 O O . GLY A 1 83 ? 9.940 1.243 1.096 1.00 80.19 83 GLY A O 1
ATOM 678 N N . GLY A 1 84 ? 9.235 -0.751 1.884 1.00 85.12 84 GLY A N 1
ATOM 679 C CA . GLY A 1 84 ? 8.344 -0.236 2.912 1.00 85.12 84 GLY A CA 1
ATOM 680 C C . GLY A 1 84 ? 8.955 -0.131 4.306 1.00 85.12 84 GLY A C 1
ATOM 681 O O . GLY A 1 84 ? 10.121 -0.472 4.516 1.00 85.12 84 GLY A O 1
ATOM 682 N N . PRO A 1 85 ? 8.159 0.349 5.275 1.00 84.00 85 PRO A N 1
ATOM 683 C CA . PRO A 1 85 ? 8.567 0.477 6.670 1.00 84.00 85 PRO A CA 1
ATOM 684 C C . PRO A 1 85 ? 8.748 -0.889 7.345 1.00 84.00 85 PRO A C 1
ATOM 686 O O . PRO A 1 85 ? 9.504 -0.991 8.311 1.00 84.00 85 PRO A O 1
ATOM 689 N N . VAL A 1 86 ? 8.077 -1.930 6.835 1.00 83.44 86 VAL A N 1
ATOM 690 C CA . VAL A 1 86 ? 8.191 -3.314 7.301 1.00 83.44 86 VAL A CA 1
ATOM 691 C C . VAL A 1 86 ? 8.622 -4.209 6.125 1.00 83.44 86 VAL A C 1
ATOM 693 O O . VAL A 1 86 ? 7.887 -4.266 5.133 1.00 83.44 86 VAL A O 1
ATOM 696 N N . PRO A 1 87 ? 9.802 -4.860 6.204 1.00 73.56 87 PRO A N 1
ATOM 697 C CA . PRO A 1 87 ? 10.303 -5.768 5.169 1.00 73.56 87 PRO A CA 1
ATOM 698 C C . PRO A 1 87 ? 9.433 -7.006 4.942 1.00 73.56 87 PRO A C 1
ATOM 700 O O . PRO A 1 87 ? 8.878 -7.533 5.933 1.00 73.56 87 PRO A O 1
#